Protein AF-A0A0N1CCF6-F1 (afdb_monomer_lite)

Radius of gyration: 18.18 Å; chains: 1; bounding box: 47×42×38 Å

Sequence (60 aa):
MPPERDDDPPQQMPAPLDAREAERLALIAQVRRGVHSKRQRQLVQQIAALTLAILKGTGR

Structure (mmCIF, N/CA/C/O backbone):
data_AF-A0A0N1CCF6-F1
#
_entry.id   AF-A0A0N1CCF6-F1
#
loop_
_atom_site.group_PDB
_atom_site.id
_atom_site.type_symbol
_atom_site.label_atom_id
_atom_site.label_alt_id
_atom_site.label_comp_id
_atom_site.label_asym_id
_atom_site.label_entity_id
_atom_site.label_seq_id
_atom_site.pdbx_PDB_ins_code
_atom_site.Cartn_x
_atom_site.Cartn_y
_atom_site.Cartn_z
_atom_site.occupancy
_atom_site.B_iso_or_equiv
_atom_site.auth_seq_id
_atom_site.auth_comp_id
_atom_site.auth_asym_id
_atom_site.auth_atom_id
_atom_site.pdbx_PDB_model_num
ATOM 1 N N . MET A 1 1 ? 34.386 32.245 -22.779 1.00 53.75 1 MET A N 1
ATOM 2 C CA . MET A 1 1 ? 34.049 30.912 -22.233 1.00 53.75 1 MET A CA 1
ATOM 3 C C . MET A 1 1 ? 32.758 30.452 -22.891 1.00 53.75 1 MET A C 1
ATOM 5 O O . MET A 1 1 ? 31.925 31.324 -23.123 1.00 53.75 1 MET A O 1
ATOM 9 N N . PRO A 1 2 ? 32.595 29.170 -23.257 1.00 60.59 2 PRO A N 1
ATOM 10 C CA . PRO A 1 2 ? 31.317 28.691 -23.774 1.00 60.59 2 PRO A CA 1
ATOM 11 C C . PRO A 1 2 ? 30.290 28.601 -22.625 1.00 60.59 2 PRO A C 1
ATOM 13 O O . PRO A 1 2 ? 30.704 28.410 -21.482 1.00 60.59 2 PRO A O 1
ATOM 16 N N . PRO A 1 3 ? 28.986 28.777 -22.901 1.00 65.75 3 PRO A N 1
ATOM 17 C CA . PRO A 1 3 ? 27.941 28.693 -21.884 1.00 65.75 3 PRO A CA 1
ATOM 18 C C . PRO A 1 3 ? 27.782 27.253 -21.385 1.00 65.75 3 PRO A C 1
ATOM 20 O O . PRO A 1 3 ? 27.758 26.314 -22.185 1.00 65.75 3 PRO A O 1
ATOM 23 N N . GLU A 1 4 ? 27.679 27.100 -20.065 1.00 61.12 4 GLU A N 1
ATOM 24 C CA . GLU A 1 4 ? 27.286 25.860 -19.401 1.00 61.12 4 GLU A CA 1
ATOM 25 C C . GLU A 1 4 ? 25.908 25.463 -19.941 1.00 61.12 4 GLU A C 1
ATOM 27 O O . GLU A 1 4 ? 24.933 26.202 -19.809 1.00 61.12 4 GLU A O 1
ATOM 32 N N . ARG A 1 5 ? 25.836 24.333 -20.649 1.00 61.88 5 ARG A N 1
ATOM 33 C CA . ARG A 1 5 ? 24.545 23.702 -20.899 1.00 61.88 5 ARG A CA 1
ATOM 34 C C . ARG A 1 5 ? 24.107 23.146 -19.551 1.00 61.88 5 ARG A C 1
ATOM 36 O O . ARG A 1 5 ? 24.705 22.179 -19.088 1.00 61.88 5 ARG A O 1
ATOM 43 N N . ASP A 1 6 ? 23.108 23.773 -18.936 1.00 59.56 6 ASP A N 1
ATOM 44 C CA . ASP A 1 6 ? 22.257 23.115 -17.945 1.00 59.56 6 ASP A CA 1
ATOM 45 C C . ASP A 1 6 ? 21.593 21.924 -18.654 1.00 59.56 6 ASP A C 1
ATOM 47 O O . ASP A 1 6 ? 20.501 22.020 -19.215 1.00 59.56 6 ASP A O 1
ATOM 51 N N . ASP A 1 7 ? 22.312 20.802 -18.711 1.00 58.53 7 ASP A N 1
ATOM 52 C CA . ASP A 1 7 ? 21.740 19.477 -18.918 1.00 58.53 7 ASP A CA 1
ATOM 53 C C . ASP A 1 7 ? 20.934 19.151 -17.651 1.00 58.53 7 ASP A C 1
ATOM 55 O O . ASP A 1 7 ? 21.334 18.331 -16.823 1.00 58.53 7 ASP A O 1
ATOM 59 N N . ASP A 1 8 ? 19.800 19.836 -17.469 1.00 64.00 8 ASP A N 1
ATOM 60 C CA . ASP A 1 8 ? 18.759 19.364 -16.566 1.00 64.00 8 ASP A CA 1
ATOM 61 C C . ASP A 1 8 ? 18.432 17.932 -17.017 1.00 64.00 8 ASP A C 1
ATOM 63 O O . ASP A 1 8 ? 18.012 17.734 -18.168 1.00 64.00 8 ASP A O 1
ATOM 67 N N . PRO A 1 9 ? 18.663 16.905 -16.176 1.00 66.94 9 PRO A N 1
ATOM 68 C CA . PRO A 1 9 ? 18.377 15.543 -16.580 1.00 66.94 9 PRO A CA 1
ATOM 69 C C . PRO A 1 9 ? 16.889 15.475 -16.942 1.00 66.94 9 PRO A C 1
ATOM 71 O O . PRO A 1 9 ? 16.058 16.033 -16.215 1.00 66.94 9 PRO A O 1
ATOM 74 N N . PRO A 1 10 ? 16.519 14.821 -18.060 1.00 63.41 10 PRO A N 1
ATOM 75 C CA . PRO A 1 10 ? 15.125 14.730 -18.454 1.00 63.41 10 PRO A CA 1
ATOM 76 C C . PRO A 1 10 ? 14.342 14.155 -17.278 1.00 63.41 10 PRO A C 1
ATOM 78 O O . PRO A 1 10 ? 14.729 13.118 -16.734 1.00 63.41 10 PRO A O 1
ATOM 81 N N . GLN A 1 11 ? 13.268 14.840 -16.869 1.00 62.56 11 GLN A N 1
ATOM 82 C CA . GLN A 1 11 ? 12.336 14.327 -15.870 1.00 62.56 11 GLN A CA 1
ATOM 83 C C . GLN A 1 11 ? 11.814 12.991 -16.396 1.00 62.56 11 GLN A C 1
ATOM 85 O O . GLN A 1 11 ? 10.939 12.947 -17.261 1.00 62.56 11 GLN A O 1
ATOM 90 N N . GLN A 1 12 ? 12.424 11.899 -15.937 1.00 60.56 12 GLN A N 1
ATOM 91 C CA . GLN A 1 12 ? 12.015 10.558 -16.300 1.00 60.56 12 GLN A CA 1
ATOM 92 C C . GLN A 1 12 ? 10.600 10.407 -15.764 1.00 60.56 12 GLN A C 1
ATOM 94 O O . GLN A 1 12 ? 10.385 10.328 -14.554 1.00 60.56 12 GLN A O 1
ATOM 99 N N . MET A 1 13 ? 9.621 10.450 -16.669 1.00 57.78 13 MET A N 1
ATOM 100 C CA . MET A 1 13 ? 8.263 10.064 -16.331 1.00 57.78 13 MET A CA 1
ATOM 101 C C . MET A 1 13 ? 8.364 8.679 -15.689 1.00 57.78 13 MET A C 1
ATOM 103 O O . MET A 1 13 ? 8.952 7.795 -16.322 1.00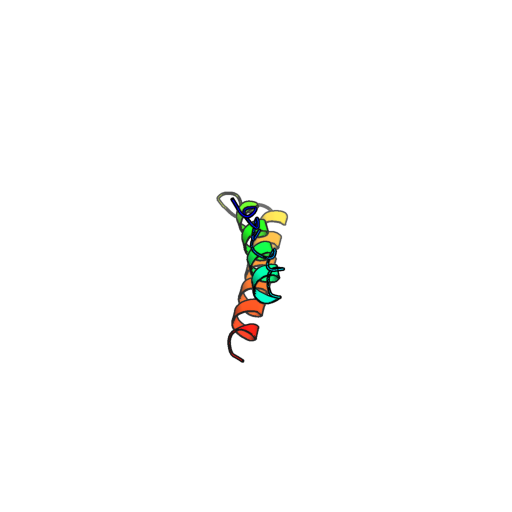 57.78 13 MET A O 1
ATOM 107 N N . PRO A 1 14 ? 7.857 8.488 -14.458 1.00 55.31 14 PRO A N 1
ATOM 108 C CA . PRO A 1 14 ? 7.952 7.201 -13.795 1.00 55.31 14 PRO A CA 1
ATOM 109 C C . PRO A 1 14 ? 7.381 6.142 -14.738 1.00 55.31 14 PRO A C 1
ATOM 111 O O . PRO A 1 14 ? 6.267 6.297 -15.255 1.00 55.31 14 PRO A O 1
ATOM 114 N N . ALA A 1 15 ? 8.157 5.091 -15.010 1.00 61.09 15 ALA A N 1
ATOM 115 C CA . ALA A 1 15 ? 7.694 3.973 -15.812 1.00 61.09 15 ALA A CA 1
ATOM 116 C C . ALA A 1 15 ? 6.381 3.426 -15.207 1.00 61.09 15 ALA A C 1
ATOM 118 O O . ALA A 1 15 ? 6.100 3.625 -14.026 1.00 61.09 15 ALA A O 1
ATOM 119 N N . PRO A 1 16 ? 5.536 2.695 -15.952 1.00 63.00 16 PRO A N 1
ATOM 120 C CA . PRO A 1 16 ? 4.266 2.187 -15.414 1.00 63.00 16 PRO A CA 1
ATOM 121 C C . PRO A 1 16 ? 4.409 1.348 -14.127 1.00 63.00 16 PRO A C 1
ATOM 123 O O . PRO A 1 16 ? 3.464 1.243 -13.343 1.00 63.00 16 PRO A O 1
ATOM 126 N N . LEU A 1 17 ? 5.585 0.746 -13.913 1.00 64.00 17 LEU A N 1
ATOM 127 C CA . LEU A 1 17 ? 5.973 0.099 -12.657 1.00 64.00 17 LEU A CA 1
ATOM 128 C C . LEU A 1 17 ? 6.196 1.119 -11.530 1.00 64.00 17 LEU A C 1
ATOM 130 O O . LEU A 1 17 ? 5.610 0.960 -10.460 1.00 64.00 17 LEU A O 1
ATOM 134 N N . ASP A 1 18 ? 6.928 2.195 -11.804 1.00 73.50 18 ASP A N 1
ATOM 135 C CA . ASP A 1 18 ? 7.188 3.291 -10.866 1.00 73.50 18 ASP A CA 1
ATOM 136 C C . ASP A 1 1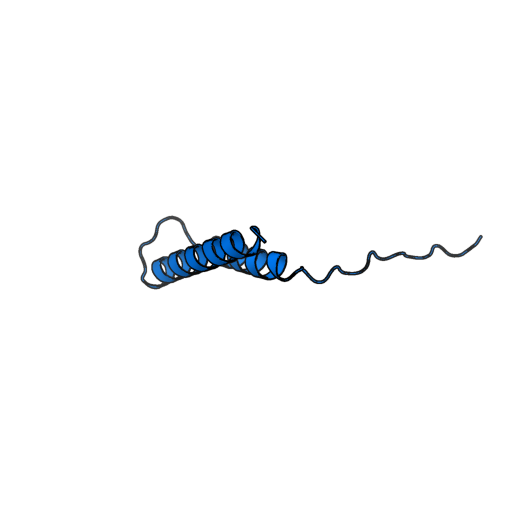8 ? 5.895 3.997 -10.433 1.00 73.50 18 ASP A C 1
ATOM 138 O O . ASP A 1 18 ? 5.756 4.374 -9.273 1.00 73.50 18 ASP A O 1
ATOM 142 N N . ALA A 1 19 ? 4.900 4.123 -11.320 1.00 81.06 19 ALA A N 1
ATOM 143 C CA . ALA A 1 19 ? 3.603 4.707 -10.968 1.00 81.06 19 ALA A CA 1
ATOM 144 C C . ALA A 1 19 ? 2.837 3.853 -9.936 1.00 81.06 19 ALA A C 1
ATOM 146 O O . ALA A 1 19 ? 2.310 4.378 -8.953 1.00 81.06 19 ALA A O 1
ATOM 147 N N . ARG A 1 20 ? 2.810 2.524 -10.121 1.00 85.31 20 ARG A N 1
ATOM 148 C CA . ARG A 1 20 ? 2.172 1.592 -9.170 1.00 85.31 20 ARG A CA 1
ATOM 149 C C . ARG A 1 20 ? 2.932 1.511 -7.853 1.00 85.31 20 ARG A C 1
ATOM 151 O O . ARG A 1 20 ? 2.327 1.344 -6.795 1.00 85.31 20 ARG A O 1
ATOM 158 N N . GLU A 1 21 ? 4.253 1.611 -7.911 1.00 87.38 21 GLU A N 1
ATOM 159 C CA . GLU A 1 21 ? 5.103 1.639 -6.728 1.00 87.38 21 GLU A CA 1
ATOM 160 C C . GLU A 1 21 ? 4.917 2.935 -5.928 1.00 87.38 21 GLU A C 1
ATOM 162 O O . GLU A 1 21 ? 4.736 2.876 -4.709 1.00 87.38 21 GLU A O 1
ATOM 167 N N . ALA A 1 22 ? 4.841 4.085 -6.601 1.00 88.25 22 ALA A N 1
ATOM 168 C CA . ALA A 1 22 ? 4.531 5.370 -5.980 1.00 88.25 22 ALA A CA 1
ATOM 169 C C . ALA A 1 22 ? 3.154 5.355 -5.296 1.00 88.25 22 ALA A C 1
ATOM 171 O O . ALA A 1 22 ? 3.022 5.783 -4.147 1.00 88.25 22 ALA A O 1
ATOM 172 N N . GLU A 1 23 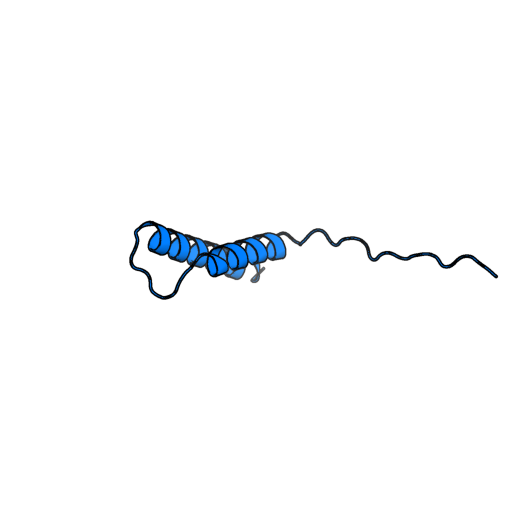? 2.138 4.790 -5.955 1.00 89.81 23 GLU A N 1
ATOM 173 C CA . GLU A 1 23 ? 0.803 4.625 -5.373 1.00 89.81 23 GLU A CA 1
ATOM 174 C C . GLU A 1 23 ? 0.830 3.710 -4.137 1.00 89.81 23 GLU A C 1
ATOM 176 O O . GLU A 1 23 ? 0.273 4.051 -3.089 1.00 89.81 23 GLU A O 1
ATOM 181 N N . ARG A 1 24 ? 1.549 2.580 -4.211 1.00 91.94 24 ARG A N 1
ATOM 182 C CA . ARG A 1 24 ? 1.728 1.661 -3.076 1.00 91.94 24 ARG A CA 1
ATOM 183 C C . ARG A 1 24 ? 2.342 2.382 -1.875 1.00 91.94 24 ARG A C 1
ATOM 185 O O . ARG A 1 24 ? 1.849 2.232 -0.756 1.00 91.94 24 ARG A O 1
ATOM 192 N N . LEU A 1 25 ? 3.394 3.173 -2.092 1.00 90.69 25 LEU A N 1
ATOM 193 C CA . LEU A 1 25 ? 4.065 3.942 -1.039 1.00 90.69 25 LEU A CA 1
ATOM 194 C C . LEU A 1 25 ? 3.144 5.005 -0.428 1.00 90.69 25 LEU A C 1
ATOM 196 O O . LEU A 1 25 ? 3.083 5.132 0.798 1.00 90.69 25 LEU A O 1
ATOM 200 N N . ALA A 1 26 ? 2.371 5.713 -1.254 1.00 91.62 26 ALA A N 1
ATOM 201 C CA . ALA A 1 26 ? 1.406 6.706 -0.789 1.00 91.62 26 ALA A CA 1
ATOM 202 C C . ALA A 1 26 ? 0.306 6.087 0.092 1.00 91.62 26 ALA A C 1
ATOM 204 O O . ALA A 1 26 ? -0.110 6.686 1.087 1.00 91.62 26 ALA A O 1
ATOM 205 N N . LEU A 1 27 ? -0.157 4.877 -0.234 1.00 92.44 27 LEU A N 1
ATOM 206 C CA . LEU A 1 27 ? -1.124 4.155 0.594 1.00 92.44 27 LEU A CA 1
ATOM 207 C C . LEU A 1 27 ? -0.503 3.656 1.902 1.00 92.44 27 LEU A C 1
ATOM 209 O O . LEU A 1 27 ? -1.136 3.777 2.950 1.00 92.44 27 LEU A O 1
ATOM 213 N N . ILE A 1 28 ? 0.735 3.148 1.871 1.00 91.25 28 ILE A N 1
ATOM 214 C CA . ILE A 1 28 ? 1.465 2.726 3.080 1.00 91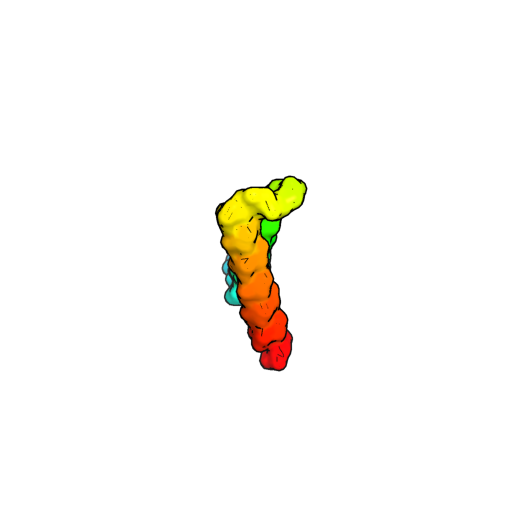.25 28 ILE A CA 1
ATOM 215 C C . ILE A 1 28 ? 1.605 3.898 4.057 1.00 91.25 28 ILE A C 1
ATOM 217 O O . ILE A 1 28 ? 1.333 3.730 5.244 1.00 91.25 28 ILE A O 1
ATOM 221 N N . ALA A 1 29 ? 1.929 5.097 3.564 1.00 90.69 29 ALA A N 1
ATOM 222 C CA . ALA A 1 29 ? 2.044 6.300 4.391 1.00 90.69 29 ALA A CA 1
ATOM 223 C C . ALA A 1 29 ? 0.731 6.684 5.109 1.00 90.69 29 ALA A C 1
ATOM 225 O O . ALA A 1 29 ? 0.758 7.329 6.158 1.00 90.69 29 ALA A O 1
ATOM 226 N N . GLN A 1 30 ? -0.428 6.269 4.585 1.00 89.00 30 GLN A N 1
ATOM 227 C CA . GLN A 1 30 ? -1.733 6.497 5.219 1.00 89.00 30 GLN A CA 1
ATOM 228 C C . GLN A 1 30 ? -2.076 5.456 6.298 1.00 89.00 30 GLN A C 1
ATOM 230 O O . GLN A 1 30 ? -2.982 5.681 7.110 1.00 89.00 30 GLN A O 1
ATOM 235 N N . VAL A 1 31 ? -1.382 4.314 6.332 1.00 88.12 31 VAL A N 1
ATOM 236 C CA . VAL A 1 31 ? -1.622 3.257 7.318 1.00 88.12 31 VAL A CA 1
ATOM 237 C C . VAL A 1 31 ? -0.949 3.629 8.641 1.00 88.12 31 VAL A C 1
ATOM 239 O O . VAL A 1 31 ? 0.261 3.527 8.815 1.00 88.12 31 VAL A O 1
ATOM 242 N N . ARG A 1 32 ? -1.761 4.050 9.616 1.00 83.75 32 ARG A N 1
ATOM 243 C CA . ARG A 1 32 ? -1.321 4.229 11.011 1.00 83.75 32 ARG A CA 1
ATOM 244 C C . ARG A 1 32 ? -1.096 2.877 11.701 1.00 83.75 32 ARG A C 1
ATOM 246 O O . ARG A 1 32 ? -1.600 1.854 11.244 1.00 83.75 32 ARG A O 1
ATOM 253 N N . ARG A 1 33 ? -0.379 2.883 12.833 1.00 82.50 33 ARG A N 1
ATOM 254 C CA . ARG A 1 33 ? -0.131 1.687 13.660 1.00 82.50 33 ARG A CA 1
ATOM 255 C C . ARG A 1 33 ? -1.456 0.998 14.022 1.00 82.50 33 ARG A C 1
ATOM 257 O O . ARG A 1 33 ? -2.325 1.626 14.622 1.00 82.50 33 ARG A O 1
ATOM 264 N N . GLY A 1 34 ? -1.575 -0.281 13.667 1.00 78.75 34 GLY A N 1
ATOM 265 C CA . GLY A 1 34 ? -2.768 -1.094 13.912 1.00 78.75 34 GLY A CA 1
ATOM 266 C C . GLY A 1 34 ? -3.919 -0.838 12.927 1.00 78.75 34 GLY A C 1
ATOM 267 O O . GLY A 1 34 ? -4.146 0.277 12.460 1.00 78.75 34 GLY A O 1
ATOM 268 N N . VAL A 1 35 ? -4.663 -1.896 12.595 1.00 85.12 35 VAL A N 1
ATOM 269 C CA . VAL A 1 35 ? -5.765 -1.869 11.619 1.00 85.12 35 VAL A CA 1
ATOM 270 C C . VAL A 1 35 ? -7.093 -1.996 12.366 1.00 85.12 35 VAL A C 1
ATOM 272 O O . VAL A 1 35 ? -7.632 -3.086 12.531 1.00 85.12 35 VAL A O 1
ATOM 275 N N . HIS A 1 36 ? -7.620 -0.871 12.844 1.00 90.75 36 HIS A N 1
ATOM 276 C CA . HIS A 1 36 ? -8.794 -0.848 13.728 1.00 90.75 36 HIS A CA 1
ATOM 277 C C . HIS A 1 36 ? -10.064 -0.342 13.034 1.00 90.75 36 HIS A C 1
ATOM 279 O O . HIS A 1 36 ? -11.175 -0.582 13.497 1.00 90.75 36 HIS A O 1
ATOM 285 N N . SER A 1 37 ? -9.925 0.325 11.886 1.00 92.06 37 SER A N 1
ATOM 286 C CA . SER A 1 37 ? -11.048 0.890 11.132 1.00 92.06 37 SER A CA 1
ATOM 287 C C . SER A 1 37 ? -11.305 0.160 9.812 1.00 92.06 37 SER A C 1
ATOM 289 O O . SER A 1 37 ? -10.425 -0.489 9.240 1.00 92.06 37 SER A O 1
ATOM 291 N N . LYS A 1 38 ? -12.531 0.294 9.284 1.00 93.06 38 LYS A N 1
ATOM 292 C CA . LYS A 1 38 ? -12.879 -0.176 7.930 1.00 93.06 38 LYS A CA 1
ATOM 293 C C . LYS A 1 38 ? -11.975 0.465 6.871 1.00 93.06 38 LYS A C 1
ATOM 295 O O . LYS A 1 38 ? -11.496 -0.234 5.986 1.00 93.06 38 LYS A O 1
ATOM 300 N N . ARG A 1 39 ? -11.675 1.761 7.019 1.00 92.00 39 ARG A N 1
ATOM 301 C CA . ARG A 1 39 ? -10.772 2.498 6.125 1.00 92.00 39 ARG A CA 1
ATOM 302 C C . ARG A 1 39 ? -9.363 1.903 6.115 1.00 92.00 39 ARG A C 1
ATOM 304 O O . ARG A 1 39 ? -8.821 1.661 5.048 1.00 92.00 39 ARG A O 1
ATOM 311 N N . GLN A 1 40 ? -8.780 1.621 7.280 1.00 91.94 40 GLN A N 1
ATOM 312 C CA . GLN A 1 40 ? -7.447 1.007 7.343 1.00 91.94 40 GLN A CA 1
ATOM 313 C C . GLN A 1 40 ? -7.433 -0.396 6.729 1.00 91.94 40 GLN A C 1
ATOM 315 O O . GLN A 1 40 ? -6.492 -0.732 6.020 1.00 91.94 40 GLN A O 1
ATOM 320 N N . ARG A 1 41 ? -8.492 -1.194 6.936 1.00 93.94 41 ARG A N 1
ATOM 321 C CA . ARG A 1 41 ? -8.631 -2.499 6.266 1.00 93.94 41 ARG A CA 1
ATOM 322 C C . ARG A 1 41 ? -8.650 -2.354 4.745 1.00 93.94 41 ARG A C 1
ATOM 324 O O . ARG A 1 41 ? -7.968 -3.109 4.063 1.00 93.94 41 ARG A O 1
ATOM 331 N N . GLN A 1 42 ? -9.377 -1.365 4.227 1.00 94.69 42 GLN A N 1
ATOM 332 C CA . GLN A 1 42 ? -9.416 -1.070 2.792 1.00 94.69 42 GLN A CA 1
ATOM 333 C C . GLN A 1 42 ? -8.051 -0.622 2.255 1.00 94.69 42 GLN A C 1
ATOM 335 O O . GLN A 1 42 ? -7.639 -1.106 1.207 1.00 94.69 42 GLN A O 1
ATOM 340 N N . LEU A 1 43 ? -7.323 0.233 2.982 1.00 93.56 43 LEU A N 1
ATOM 341 C CA . LEU A 1 43 ? -5.966 0.642 2.598 1.00 93.56 43 LEU A CA 1
ATOM 342 C C . LEU A 1 43 ? -5.030 -0.569 2.483 1.00 93.56 43 LEU A C 1
ATOM 344 O O . LEU A 1 43 ? -4.341 -0.717 1.480 1.00 93.56 43 LEU A O 1
ATOM 348 N N . VAL A 1 44 ? -5.052 -1.476 3.465 1.00 93.81 44 VAL A N 1
ATOM 349 C CA . VAL A 1 44 ? -4.235 -2.702 3.434 1.00 93.81 44 VAL A CA 1
ATOM 350 C C . VAL A 1 44 ? -4.612 -3.604 2.256 1.00 93.81 44 VAL A C 1
ATOM 352 O O . VAL A 1 44 ? -3.729 -4.128 1.582 1.00 93.81 44 VAL A O 1
ATOM 355 N N . GLN A 1 45 ? -5.907 -3.756 1.964 1.00 95.50 45 GLN A N 1
ATOM 356 C CA . GLN A 1 45 ? -6.370 -4.525 0.802 1.00 95.50 45 GLN A CA 1
ATOM 357 C C . GLN A 1 45 ? -5.888 -3.920 -0.525 1.00 95.50 45 GLN A C 1
ATOM 359 O O . GLN A 1 45 ? -5.440 -4.657 -1.401 1.00 95.50 45 GLN A O 1
ATOM 364 N N . GLN A 1 46 ? -5.934 -2.593 -0.667 1.00 94.25 46 GLN A N 1
ATOM 365 C CA . GLN A 1 46 ? -5.445 -1.899 -1.863 1.00 94.25 46 GLN A CA 1
ATOM 366 C C . GLN A 1 46 ? -3.927 -2.041 -2.026 1.00 94.25 46 GLN A C 1
ATOM 368 O O . GLN A 1 46 ? -3.460 -2.357 -3.119 1.00 94.25 46 GLN A O 1
ATOM 373 N N . ILE A 1 47 ? -3.161 -1.908 -0.937 1.00 94.06 47 ILE A N 1
ATOM 374 C CA . ILE A 1 47 ? -1.709 -2.149 -0.940 1.00 94.06 47 ILE A CA 1
ATOM 375 C C . ILE A 1 47 ? -1.407 -3.578 -1.407 1.00 94.06 47 ILE A C 1
ATOM 377 O O . ILE A 1 47 ? -0.540 -3.774 -2.255 1.00 94.06 47 ILE A O 1
ATOM 381 N N . ALA A 1 48 ? -2.132 -4.579 -0.897 1.00 94.81 48 ALA A N 1
ATOM 382 C CA . ALA A 1 48 ? -1.938 -5.972 -1.297 1.00 94.81 48 ALA A CA 1
ATOM 383 C C . ALA A 1 48 ? -2.224 -6.193 -2.794 1.00 94.81 48 ALA A C 1
ATOM 385 O O . ALA A 1 48 ? -1.444 -6.857 -3.476 1.00 94.81 48 ALA A O 1
ATOM 386 N N . ALA A 1 49 ? -3.301 -5.600 -3.319 1.00 93.88 49 ALA A N 1
ATOM 387 C CA . ALA A 1 49 ? -3.646 -5.688 -4.736 1.00 93.88 49 ALA A CA 1
ATOM 388 C C . ALA A 1 49 ? -2.568 -5.059 -5.639 1.00 93.88 49 ALA A C 1
ATOM 390 O O . ALA A 1 49 ? -2.170 -5.670 -6.632 1.00 93.88 49 ALA A O 1
ATOM 391 N N . LEU A 1 50 ? -2.051 -3.882 -5.269 1.00 91.62 50 LEU A N 1
ATOM 392 C CA . LEU A 1 50 ? -0.960 -3.221 -5.993 1.00 91.62 50 LEU A CA 1
ATOM 393 C C . LEU A 1 50 ? 0.327 -4.045 -5.963 1.00 91.62 50 LEU A C 1
ATOM 395 O O . LEU A 1 50 ? 0.953 -4.229 -7.004 1.00 91.62 50 LEU A O 1
ATOM 399 N N . THR A 1 51 ? 0.694 -4.603 -4.806 1.00 92.31 51 THR A N 1
ATOM 400 C CA . THR A 1 51 ? 1.862 -5.488 -4.683 1.00 92.31 51 THR A CA 1
ATOM 401 C C . THR A 1 51 ? 1.751 -6.691 -5.619 1.00 92.31 51 THR A C 1
ATOM 403 O O . THR A 1 51 ? 2.697 -6.993 -6.342 1.00 92.31 51 THR A O 1
ATOM 406 N N . LEU A 1 52 ? 0.587 -7.348 -5.675 1.00 92.88 52 LEU A N 1
ATOM 407 C CA . LEU A 1 52 ? 0.366 -8.475 -6.586 1.00 92.88 52 LEU A CA 1
ATOM 408 C C . LEU A 1 52 ? 0.431 -8.056 -8.062 1.00 92.88 52 LEU A C 1
ATOM 410 O O . LEU A 1 52 ? 0.991 -8.782 -8.882 1.00 92.88 52 LEU A O 1
ATOM 414 N N . ALA A 1 53 ? -0.115 -6.888 -8.409 1.00 87.62 53 ALA A N 1
ATOM 415 C CA . ALA A 1 53 ? -0.063 -6.361 -9.770 1.00 87.62 53 ALA A CA 1
ATOM 416 C C . ALA A 1 53 ? 1.372 -6.040 -10.219 1.00 87.62 53 ALA A C 1
ATOM 418 O O . ALA A 1 53 ? 1.716 -6.300 -11.373 1.00 87.62 53 ALA A O 1
ATOM 419 N N . ILE A 1 54 ? 2.205 -5.515 -9.313 1.00 86.50 54 ILE A N 1
ATOM 420 C CA . ILE A 1 54 ? 3.634 -5.272 -9.550 1.00 86.50 54 ILE A CA 1
ATOM 421 C C . ILE A 1 54 ? 4.342 -6.604 -9.790 1.00 86.50 54 ILE A C 1
ATOM 423 O O . ILE A 1 54 ? 4.885 -6.801 -10.871 1.00 86.50 54 ILE A O 1
ATOM 427 N N . LEU A 1 55 ? 4.236 -7.561 -8.861 1.00 87.56 55 LEU A N 1
ATOM 428 C CA . LEU A 1 55 ? 4.897 -8.868 -8.981 1.00 87.56 55 LEU A CA 1
ATOM 429 C C . LEU A 1 55 ? 4.515 -9.614 -10.268 1.00 87.56 55 LEU A C 1
ATOM 431 O O . LEU A 1 55 ? 5.364 -10.227 -10.909 1.00 87.56 55 LEU A O 1
ATOM 435 N N . LYS A 1 56 ? 3.246 -9.530 -10.682 1.00 86.94 56 LYS A N 1
ATOM 436 C CA . LYS A 1 56 ? 2.765 -10.129 -11.935 1.00 86.94 56 LYS A CA 1
ATOM 437 C C . LYS A 1 56 ? 3.299 -9.415 -13.185 1.00 86.94 56 LYS A C 1
ATOM 439 O O . LYS A 1 56 ? 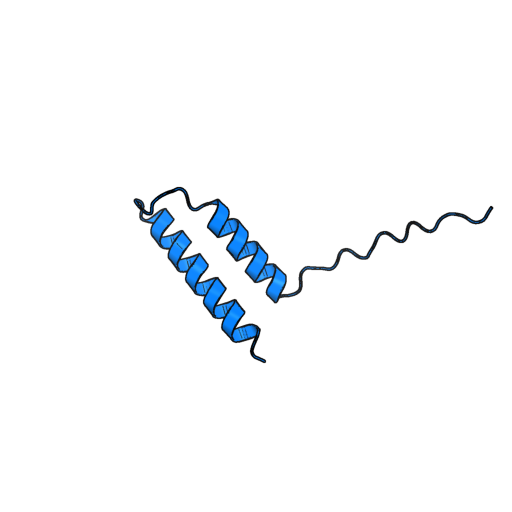3.413 -10.045 -14.232 1.00 86.94 56 LYS A O 1
ATOM 444 N N . GLY A 1 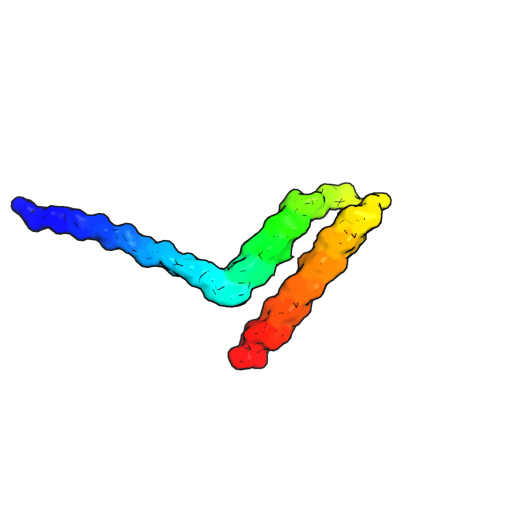57 ? 3.584 -8.115 -13.099 1.00 71.31 57 GLY A N 1
ATOM 445 C CA . GLY A 1 57 ? 4.128 -7.305 -14.193 1.00 71.31 57 GLY A CA 1
ATOM 446 C C . GLY A 1 57 ? 5.653 -7.364 -14.326 1.00 71.31 57 GLY A C 1
ATOM 447 O O . GLY A 1 57 ? 6.151 -7.177 -15.428 1.00 71.31 57 GLY A O 1
ATOM 448 N N . THR A 1 58 ? 6.378 -7.642 -13.239 1.00 59.59 58 THR A N 1
ATOM 449 C CA . THR A 1 58 ? 7.853 -7.723 -13.208 1.00 59.59 58 THR A CA 1
ATOM 450 C C . THR A 1 58 ? 8.400 -9.050 -13.758 1.00 59.59 58 THR A C 1
ATOM 452 O O . THR A 1 58 ? 9.575 -9.138 -14.085 1.00 59.59 58 THR A O 1
ATOM 455 N N . GLY A 1 59 ? 7.567 -10.088 -13.876 1.00 53.75 59 GLY A N 1
ATOM 456 C CA . GLY A 1 59 ? 7.971 -11.420 -14.350 1.00 53.75 59 GLY A CA 1
ATOM 457 C C . GLY A 1 59 ? 7.834 -11.663 -15.858 1.00 53.75 59 GLY A C 1
ATOM 458 O O . GLY A 1 59 ? 7.634 -12.815 -16.241 1.00 53.75 59 GLY A O 1
ATOM 459 N N . ARG A 1 60 ? 7.851 -10.618 -16.696 1.00 44.38 60 ARG A N 1
ATOM 460 C CA . ARG A 1 60 ? 7.690 -10.735 -18.155 1.00 44.38 60 ARG A CA 1
ATOM 461 C C . ARG A 1 60 ? 8.950 -10.347 -18.908 1.00 44.38 60 ARG A C 1
ATOM 463 O O . ARG A 1 60 ? 9.550 -9.324 -18.522 1.00 44.38 60 ARG A O 1
#

Foldseek 3Di:
DDDDPPPVPPPPPQDPLRVLVVVLVVLVVVQDPDQDDPVNVVSVVSNVVSVVVSVVVVPD

Secondary structure (DSSP, 8-state):
-------PPP--PPPHHHHHHHHHHHHHHH--SS--SHHHHHHHHHHHHHHHHHHHHHT-

pLDDT: mean 79.4, std 14.8, range [44.38, 95.5]